Protein AF-A0A2N6NNP2-F1 (afdb_monomer_lite)

Sequence (82 aa):
MKIVILFLAAALGSANPVRTQNLTQAQDGQKSCDCSKPFRVFVREIHRCPAGYENVSDTFIPKCIQIGCSAEDYEAQCDAKP

Secondary structure (DSSP, 8-state):
---------------------------TT-----TTS-SEEE-SS-SSPPTTEEE--SSSS-EEEETT--HHHHHHHTS---

Organism: Beauveria bassiana (NCBI:txid176275)

Structure (mmCIF, N/CA/C/O backbone):
data_AF-A0A2N6NNP2-F1
#
_entry.id   AF-A0A2N6NNP2-F1
#
loop_
_atom_site.group_PDB
_atom_site.id
_atom_site.type_symbol
_atom_site.label_atom_id
_atom_site.label_alt_id
_atom_site.label_comp_id
_atom_site.label_asym_id
_atom_site.label_entity_id
_atom_site.label_seq_id
_atom_site.pdbx_PDB_ins_code
_atom_site.Cartn_x
_atom_site.Cartn_y
_atom_site.Cartn_z
_atom_site.occupancy
_atom_site.B_iso_or_equiv
_atom_site.auth_seq_id
_atom_site.auth_comp_id
_atom_site.auth_asym_id
_atom_site.auth_atom_id
_atom_site.pdbx_PDB_model_num
ATOM 1 N N . MET A 1 1 ? -68.302 2.761 14.216 1.00 39.47 1 MET A N 1
ATOM 2 C CA . MET A 1 1 ? -67.769 2.061 15.405 1.00 39.47 1 MET A CA 1
ATOM 3 C C . MET A 1 1 ? -66.370 2.588 15.685 1.00 39.47 1 MET A C 1
ATOM 5 O O . 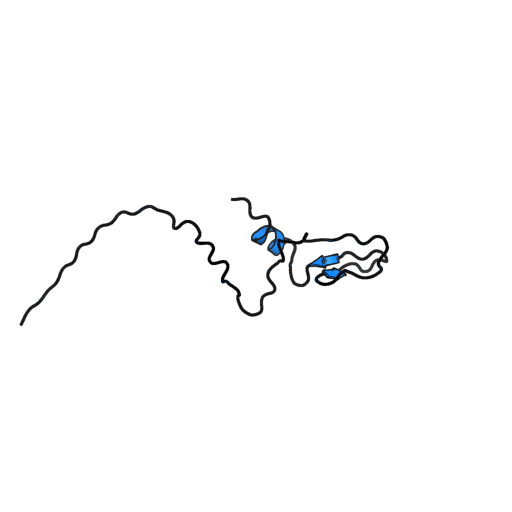MET A 1 1 ? -65.592 2.727 14.753 1.00 39.47 1 MET A O 1
ATOM 9 N N . LYS A 1 2 ? -66.122 2.977 16.940 1.00 44.16 2 LYS A N 1
ATOM 10 C CA . LYS A 1 2 ? -64.853 3.483 17.486 1.00 44.16 2 LYS A CA 1
ATOM 11 C C . LYS A 1 2 ? -63.925 2.311 17.783 1.00 44.16 2 LYS A C 1
ATOM 13 O O . LYS A 1 2 ? -64.399 1.412 18.464 1.00 44.16 2 LYS A O 1
ATOM 18 N N . ILE A 1 3 ? -62.640 2.402 17.435 1.00 46.38 3 ILE A N 1
ATOM 19 C CA . ILE A 1 3 ? -61.559 1.915 18.307 1.00 46.38 3 ILE A CA 1
ATOM 20 C C . ILE A 1 3 ? -60.375 2.881 18.174 1.00 46.38 3 ILE A C 1
ATOM 22 O O . ILE A 1 3 ? -59.717 2.960 17.143 1.00 46.38 3 ILE A O 1
ATOM 26 N N . VAL A 1 4 ? -60.171 3.655 19.237 1.00 48.81 4 VAL A N 1
ATOM 27 C CA . VAL A 1 4 ? -58.955 4.416 19.523 1.00 48.81 4 VAL A CA 1
ATOM 28 C C . VAL A 1 4 ? -58.047 3.467 20.287 1.00 48.81 4 VAL A C 1
ATOM 30 O O . VAL A 1 4 ? -58.494 2.889 21.277 1.00 48.81 4 VAL A O 1
ATOM 33 N N . ILE A 1 5 ? -56.796 3.316 19.859 1.00 65.50 5 ILE A N 1
ATOM 34 C CA . ILE A 1 5 ? -55.788 2.628 20.662 1.00 65.50 5 ILE A CA 1
ATOM 35 C C . ILE A 1 5 ? -54.609 3.573 20.858 1.00 65.50 5 ILE A C 1
ATOM 37 O O . ILE A 1 5 ? -53.813 3.817 19.956 1.00 65.50 5 ILE A O 1
ATOM 41 N N . LEU A 1 6 ? -54.563 4.140 22.061 1.00 52.91 6 LEU A N 1
ATOM 42 C CA . LEU A 1 6 ? -53.394 4.785 22.634 1.00 52.91 6 LEU A CA 1
ATOM 43 C C . LEU A 1 6 ? -52.443 3.682 23.096 1.00 52.91 6 LEU A C 1
ATOM 45 O O . LEU A 1 6 ? -52.794 2.912 23.987 1.00 52.91 6 LEU A O 1
ATOM 49 N N . PHE A 1 7 ? -51.235 3.644 22.544 1.00 57.66 7 PHE A N 1
ATOM 50 C CA . PHE A 1 7 ? -50.117 2.964 23.187 1.00 57.66 7 PHE A CA 1
ATOM 51 C C . PHE A 1 7 ? -49.043 3.998 23.511 1.00 57.66 7 PHE A C 1
ATOM 53 O O . PHE A 1 7 ? -48.277 4.422 22.650 1.00 57.66 7 PHE A O 1
ATOM 60 N N . LEU A 1 8 ? -49.019 4.415 24.779 1.00 53.41 8 LEU A N 1
ATOM 61 C CA . LEU A 1 8 ? -47.813 4.951 25.391 1.00 53.41 8 LEU A CA 1
ATOM 62 C C . LEU A 1 8 ? -46.840 3.787 25.596 1.00 53.41 8 LEU A C 1
ATOM 64 O O . LEU A 1 8 ? -47.149 2.847 26.325 1.00 53.41 8 LEU A O 1
ATOM 68 N N . ALA A 1 9 ? -45.646 3.900 25.026 1.00 60.28 9 ALA A N 1
ATOM 69 C CA . ALA A 1 9 ? -44.472 3.191 25.507 1.00 60.28 9 ALA A CA 1
ATOM 70 C C . ALA A 1 9 ? -43.367 4.225 25.735 1.00 60.28 9 ALA A C 1
ATOM 72 O O . ALA A 1 9 ? -42.799 4.773 24.793 1.00 60.28 9 ALA A O 1
ATOM 73 N N . ALA A 1 10 ? -43.102 4.522 27.006 1.00 56.62 10 ALA A N 1
ATOM 74 C CA . ALA A 1 10 ? -41.883 5.193 27.422 1.00 56.62 10 ALA A CA 1
ATOM 75 C C . ALA A 1 10 ? -40.796 4.127 27.608 1.00 56.62 10 ALA A C 1
ATOM 77 O O . ALA A 1 10 ? -40.971 3.201 28.396 1.00 56.62 10 ALA A O 1
ATOM 78 N N . ALA A 1 11 ? -39.672 4.279 26.913 1.00 57.88 11 ALA A N 1
ATOM 79 C CA . ALA A 1 11 ? -38.420 3.622 27.262 1.00 57.88 11 ALA A CA 1
ATOM 80 C C . ALA A 1 11 ? -37.277 4.626 27.059 1.00 57.88 11 ALA A C 1
ATOM 82 O O . ALA A 1 11 ? -36.832 4.880 25.943 1.00 57.88 11 ALA A O 1
ATOM 83 N N . LEU A 1 12 ? -36.826 5.222 28.165 1.00 52.66 12 LEU A N 1
ATOM 84 C CA . LEU A 1 12 ? -35.537 5.902 28.269 1.00 52.66 12 LEU A CA 1
ATOM 85 C C . LEU A 1 12 ? -34.445 4.827 28.231 1.00 52.66 12 LEU A C 1
ATOM 87 O O . LEU A 1 12 ? -34.044 4.295 29.261 1.00 52.66 12 LEU A O 1
ATOM 91 N N . GLY A 1 13 ? -34.008 4.475 27.027 1.00 41.84 13 GLY A N 1
ATOM 92 C CA . GLY A 1 13 ? -32.857 3.613 26.789 1.00 41.84 13 GLY A CA 1
ATOM 93 C C . GLY A 1 13 ? -31.690 4.431 26.257 1.00 41.84 13 GLY A C 1
ATOM 94 O O . GLY A 1 13 ? -31.440 4.434 25.058 1.00 41.84 13 GLY A O 1
ATOM 95 N N . SER A 1 14 ? -30.973 5.131 27.140 1.00 56.22 14 SER A N 1
ATOM 96 C CA . SER A 1 14 ? -29.607 5.580 26.855 1.00 56.22 14 SER A CA 1
ATOM 97 C C . SER A 1 14 ? -28.706 4.350 26.829 1.00 56.22 14 SER A C 1
ATOM 99 O O . SER A 1 14 ? -28.097 3.979 27.830 1.00 56.22 14 SER A O 1
ATOM 101 N N . ALA A 1 15 ? -28.622 3.718 25.673 1.00 45.88 15 ALA A N 1
ATOM 102 C CA . ALA A 1 15 ? -27.496 2.884 25.325 1.00 45.88 15 ALA A CA 1
ATOM 103 C C . ALA A 1 15 ? -27.102 3.310 23.921 1.00 45.88 15 ALA A C 1
ATOM 105 O O . ALA A 1 15 ? -27.871 3.126 22.978 1.00 45.88 15 ALA A O 1
ATOM 106 N N . ASN A 1 16 ? -25.921 3.923 23.800 1.00 56.47 16 ASN A N 1
ATOM 107 C CA . ASN A 1 16 ? -25.235 4.012 22.520 1.00 56.47 16 ASN A CA 1
ATOM 108 C C . ASN A 1 16 ? -25.371 2.639 21.858 1.00 56.47 16 ASN A C 1
ATOM 110 O O . ASN A 1 16 ? -24.970 1.654 22.491 1.00 56.47 16 ASN A O 1
ATOM 114 N N . PRO A 1 17 ? -25.929 2.522 20.642 1.00 44.03 17 PRO A N 1
ATOM 115 C CA . PRO A 1 17 ? -25.701 1.321 19.881 1.00 44.03 17 PRO A CA 1
ATOM 116 C C . PRO A 1 17 ? -24.198 1.305 19.629 1.00 44.03 17 PR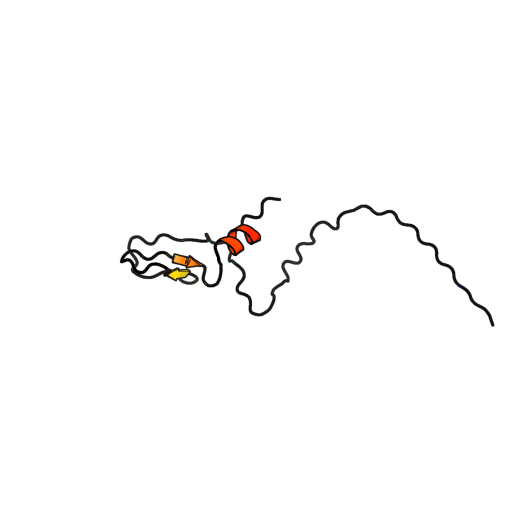O A C 1
ATOM 118 O O . PRO A 1 17 ? -23.674 2.015 18.771 1.00 44.03 17 PRO A O 1
ATOM 121 N N . VAL A 1 18 ? -23.512 0.544 20.491 1.00 45.59 18 VAL A N 1
ATOM 122 C CA . VAL A 1 18 ? -22.235 -0.106 20.243 1.00 45.59 18 VAL A CA 1
ATOM 123 C C . VAL A 1 18 ? -22.205 -0.348 18.757 1.00 45.59 18 VAL A C 1
ATOM 125 O O . VAL A 1 18 ? -23.076 -1.049 18.250 1.00 45.59 18 VAL A O 1
ATOM 128 N N . ARG A 1 19 ? -21.278 0.353 18.100 1.00 48.19 19 ARG A N 1
ATOM 129 C CA . ARG A 1 19 ? -20.951 0.281 16.684 1.00 48.19 19 ARG A CA 1
ATOM 130 C C . ARG A 1 19 ? -20.967 -1.188 16.295 1.00 48.19 19 ARG A C 1
ATOM 132 O O . ARG A 1 19 ? -19.965 -1.881 16.450 1.00 48.19 19 ARG A O 1
ATOM 139 N N . THR A 1 20 ? -22.137 -1.669 15.880 1.00 38.56 20 THR A N 1
ATOM 140 C CA . THR A 1 20 ? -22.303 -3.002 15.341 1.00 38.56 20 THR A CA 1
ATOM 141 C C . THR A 1 20 ? -21.393 -2.974 14.146 1.00 38.56 20 THR A C 1
ATOM 143 O O . THR A 1 20 ? -21.624 -2.223 13.197 1.00 38.56 20 THR A O 1
ATOM 146 N N . GLN A 1 21 ? -20.299 -3.713 14.269 1.00 48.34 21 GLN A N 1
ATOM 147 C CA . GLN A 1 21 ? -19.361 -4.019 13.213 1.00 48.34 21 GLN A CA 1
ATOM 148 C C . GLN A 1 21 ? -20.111 -4.856 12.174 1.00 48.34 21 GLN A C 1
ATOM 150 O O . GLN A 1 21 ? -19.815 -6.021 11.949 1.00 48.34 21 GLN A O 1
ATOM 155 N N . ASN A 1 22 ? -21.099 -4.255 11.516 1.00 37.88 22 ASN A N 1
ATOM 156 C CA . ASN A 1 22 ? -21.437 -4.601 10.159 1.00 37.88 22 ASN A CA 1
ATOM 157 C C . ASN A 1 22 ? -20.300 -4.036 9.317 1.00 37.88 22 ASN A C 1
ATOM 159 O O . ASN A 1 22 ? -20.443 -3.047 8.603 1.00 37.88 22 ASN A O 1
ATOM 163 N N . LEU A 1 23 ? -19.158 -4.723 9.382 1.00 46.75 23 LEU A N 1
ATOM 164 C CA . LEU A 1 23 ? -18.186 -4.770 8.301 1.00 46.75 23 LEU A CA 1
ATOM 165 C C . LEU A 1 23 ? -18.821 -5.575 7.148 1.00 46.75 23 LEU A C 1
ATOM 167 O O . LEU A 1 23 ? -18.333 -6.596 6.688 1.00 46.75 23 LEU A O 1
ATOM 171 N N . THR A 1 24 ? -20.010 -5.154 6.743 1.00 48.16 24 THR A N 1
ATOM 172 C CA . THR A 1 24 ? -20.683 -5.534 5.508 1.00 48.16 24 THR A CA 1
ATOM 173 C C . THR A 1 24 ? -21.106 -4.235 4.842 1.00 48.16 24 THR A C 1
ATOM 175 O O . THR A 1 24 ? -22.215 -4.069 4.359 1.00 48.16 24 THR A O 1
ATOM 178 N N . GLN A 1 25 ? -20.181 -3.280 4.846 1.00 43.06 25 GLN A N 1
ATOM 179 C CA . GLN A 1 25 ? -20.119 -2.241 3.842 1.00 43.06 25 GLN A CA 1
ATOM 180 C C . GLN A 1 25 ? -19.016 -2.665 2.872 1.00 43.06 25 GLN A C 1
ATOM 182 O O . GLN A 1 25 ? -17.999 -2.004 2.708 1.00 43.06 25 GLN A O 1
ATOM 187 N N . ALA A 1 26 ? -19.236 -3.814 2.225 1.00 45.75 26 ALA A N 1
ATOM 188 C CA . ALA A 1 26 ? -18.796 -3.983 0.851 1.00 45.75 26 ALA A CA 1
ATOM 189 C C . ALA A 1 26 ? -19.636 -2.993 0.032 1.00 45.75 26 ALA A C 1
ATOM 191 O O . ALA A 1 26 ? -20.650 -3.348 -0.558 1.00 45.75 26 ALA A O 1
ATOM 192 N N . GLN A 1 27 ? -19.297 -1.708 0.140 1.00 48.16 27 GLN A N 1
ATOM 193 C CA . GLN A 1 27 ? -19.807 -0.695 -0.760 1.00 48.16 27 GLN A CA 1
ATOM 194 C C . GLN A 1 27 ? -19.094 -0.925 -2.081 1.00 48.16 27 GLN A C 1
ATOM 196 O O . GLN A 1 27 ? -17.880 -0.756 -2.196 1.00 48.16 27 GLN A O 1
ATOM 201 N N . ASP A 1 28 ? -19.875 -1.387 -3.044 1.00 45.88 28 ASP A N 1
ATOM 202 C CA . ASP A 1 28 ? -19.502 -1.546 -4.434 1.00 45.88 28 ASP A CA 1
ATOM 203 C C . ASP A 1 28 ? -18.617 -0.383 -4.922 1.00 45.88 28 ASP A C 1
ATOM 205 O O . ASP A 1 28 ? -19.035 0.771 -4.985 1.00 45.88 28 ASP A O 1
ATOM 209 N N . GLY A 1 29 ? -17.373 -0.701 -5.288 1.00 48.00 29 GLY A N 1
ATOM 210 C CA . GLY A 1 29 ? -16.552 0.126 -6.177 1.00 48.00 29 GLY A CA 1
ATOM 211 C C . GLY A 1 29 ? -15.665 1.213 -5.558 1.00 48.00 29 GLY A C 1
ATOM 212 O O . GLY A 1 29 ? -14.864 1.787 -6.296 1.00 48.00 29 GLY A O 1
ATOM 213 N N . GLN A 1 30 ? -15.711 1.476 -4.250 1.00 51.84 30 GLN A N 1
ATOM 214 C CA . GLN A 1 30 ? -14.706 2.317 -3.579 1.00 51.84 30 GLN A CA 1
ATOM 215 C C . GLN A 1 30 ? -13.647 1.404 -2.960 1.00 51.84 30 GLN A C 1
ATOM 217 O O . GLN A 1 30 ? -13.943 0.646 -2.041 1.00 51.84 30 GLN A O 1
ATOM 222 N N . LYS A 1 31 ? -12.419 1.410 -3.500 1.00 61.94 31 LYS A N 1
ATOM 223 C CA . LYS A 1 31 ? -11.308 0.617 -2.950 1.00 61.94 31 LYS A CA 1
ATOM 224 C C . LYS A 1 31 ? -11.041 1.075 -1.511 1.00 61.94 31 LYS A C 1
ATOM 226 O O . LYS A 1 31 ? -10.392 2.086 -1.298 1.00 61.94 31 LYS A O 1
ATOM 231 N N . SER A 1 32 ? -11.589 0.359 -0.534 1.00 76.06 32 SER A N 1
ATOM 232 C CA . SER A 1 32 ? -11.274 0.552 0.882 1.00 76.06 32 SER A CA 1
ATOM 233 C C . SER A 1 32 ? -9.827 0.119 1.144 1.00 76.06 32 SER A C 1
ATOM 235 O O . SER A 1 32 ? -9.316 -0.790 0.481 1.00 76.06 32 SER A O 1
ATOM 237 N N . CYS A 1 33 ? -9.160 0.800 2.075 1.00 88.44 33 CYS A N 1
ATOM 238 C CA . CYS A 1 33 ? -7.788 0.500 2.468 1.00 88.44 33 CYS A CA 1
ATOM 239 C C . CYS A 1 33 ? -7.666 -0.928 3.021 1.00 88.44 33 CYS A C 1
ATOM 241 O O . CYS A 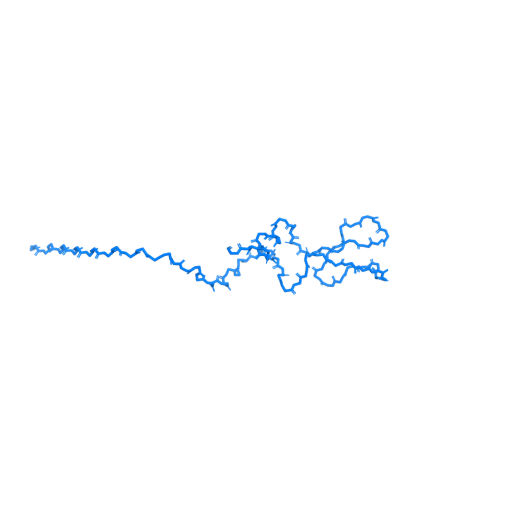1 33 ? -8.491 -1.371 3.819 1.00 88.44 33 CYS A O 1
ATOM 243 N N . ASP A 1 34 ? -6.607 -1.648 2.645 1.00 90.75 34 ASP A N 1
ATOM 244 C CA . ASP A 1 34 ? -6.304 -2.961 3.213 1.00 90.75 34 ASP A CA 1
ATOM 245 C C . ASP A 1 34 ? -5.530 -2.777 4.525 1.00 90.75 34 ASP A C 1
ATOM 247 O O . ASP A 1 34 ? -4.298 -2.748 4.539 1.00 90.75 34 ASP A O 1
ATOM 251 N N . CYS A 1 35 ? -6.258 -2.658 5.641 1.00 89.44 35 CYS A N 1
ATOM 252 C CA . CYS A 1 35 ? -5.681 -2.473 6.979 1.00 89.44 35 CYS A CA 1
ATOM 253 C C . CYS A 1 35 ? -4.880 -3.685 7.492 1.00 89.44 35 CYS A C 1
ATOM 255 O O . CYS A 1 35 ? -4.226 -3.591 8.529 1.00 89.44 35 CYS A O 1
ATOM 257 N N . SER A 1 36 ? -4.913 -4.831 6.795 1.00 89.62 36 SER A N 1
ATOM 258 C CA . SER A 1 36 ? -4.029 -5.966 7.106 1.00 89.62 36 SER A CA 1
ATOM 259 C C . SER A 1 36 ? -2.598 -5.747 6.607 1.00 89.62 36 SER A C 1
ATOM 261 O O . SER A 1 36 ? -1.678 -6.483 6.972 1.00 89.62 36 SER A O 1
ATOM 263 N N . LYS A 1 37 ? -2.403 -4.726 5.770 1.00 88.69 37 LYS A N 1
ATOM 264 C CA . LYS A 1 37 ? -1.130 -4.347 5.173 1.00 88.69 37 LYS A CA 1
ATOM 265 C C . LYS A 1 37 ? -0.776 -2.910 5.547 1.00 88.69 37 LYS A C 1
ATOM 267 O O . LYS A 1 37 ? -1.665 -2.093 5.755 1.00 88.69 37 LYS A O 1
ATOM 272 N N . PRO A 1 38 ? 0.517 -2.550 5.572 1.00 90.94 38 PRO A N 1
ATOM 273 C CA . PRO A 1 38 ? 0.910 -1.167 5.804 1.00 90.94 38 PRO A CA 1
ATOM 274 C C . PRO A 1 38 ? 0.502 -0.279 4.626 1.00 90.94 38 PRO A C 1
ATOM 276 O O . PRO A 1 38 ? 0.519 -0.724 3.472 1.00 90.94 38 PRO A O 1
ATOM 279 N N . PHE A 1 39 ? 0.228 0.998 4.897 1.00 91.69 39 PHE A N 1
ATOM 280 C CA . PHE A 1 39 ? -0.012 2.015 3.866 1.00 91.69 39 PHE A CA 1
ATOM 281 C C . PHE A 1 39 ? 1.119 2.078 2.824 1.00 91.69 39 PHE A C 1
ATOM 283 O O . PHE A 1 39 ? 0.867 2.152 1.622 1.00 91.69 39 PHE A O 1
ATOM 290 N N . ARG A 1 40 ? 2.378 2.003 3.281 1.00 91.94 40 ARG A N 1
ATOM 291 C CA . ARG A 1 40 ? 3.588 2.111 2.453 1.00 91.94 40 ARG A CA 1
ATOM 292 C C . ARG A 1 40 ? 4.504 0.906 2.633 1.00 91.94 40 ARG A C 1
ATOM 294 O O . ARG A 1 40 ? 4.737 0.463 3.755 1.00 91.94 40 ARG A O 1
ATOM 301 N N . VAL A 1 41 ? 5.121 0.464 1.538 1.00 90.31 41 VAL A N 1
ATOM 302 C CA . VAL A 1 41 ? 6.226 -0.508 1.552 1.00 90.31 41 VAL A CA 1
ATOM 303 C C . VAL A 1 41 ? 7.478 0.068 0.898 1.00 90.31 41 VAL A C 1
ATOM 305 O O . VAL A 1 41 ? 7.414 0.784 -0.103 1.00 90.31 41 VAL A O 1
ATOM 308 N N . PHE A 1 42 ? 8.635 -0.243 1.481 1.00 82.12 42 PHE A N 1
ATOM 309 C CA . PHE A 1 42 ? 9.940 0.110 0.929 1.00 82.12 42 PHE A CA 1
ATOM 310 C C . PHE A 1 42 ? 10.542 -1.103 0.227 1.00 82.12 42 PHE A C 1
ATOM 312 O O . PHE A 1 42 ? 10.736 -2.150 0.840 1.00 82.12 42 PHE A O 1
ATOM 319 N N . VAL A 1 43 ? 10.879 -0.944 -1.049 1.00 81.50 43 VAL A N 1
ATOM 320 C CA . VAL A 1 43 ? 11.545 -1.965 -1.865 1.00 81.50 43 VAL A CA 1
ATOM 321 C C . VAL A 1 43 ? 12.955 -1.479 -2.180 1.00 81.50 43 VAL A C 1
ATOM 323 O O . VAL A 1 43 ? 13.135 -0.445 -2.816 1.00 81.50 43 VAL A O 1
ATOM 326 N N . ARG A 1 44 ? 13.963 -2.199 -1.673 1.00 71.50 44 ARG A N 1
ATOM 327 C CA . ARG A 1 44 ? 15.386 -1.861 -1.869 1.00 71.50 44 ARG A CA 1
ATOM 328 C C . ARG A 1 44 ? 15.969 -2.441 -3.158 1.00 71.50 44 ARG A C 1
ATOM 330 O O . ARG A 1 44 ? 16.862 -1.834 -3.731 1.00 71.50 44 ARG A O 1
ATOM 337 N N . GLU A 1 45 ? 15.457 -3.587 -3.606 1.00 68.75 45 GLU A N 1
ATOM 338 C CA . GLU A 1 45 ? 16.041 -4.371 -4.710 1.00 68.75 45 GLU A CA 1
ATOM 339 C C . GLU A 1 45 ? 15.102 -4.521 -5.916 1.00 68.75 45 GLU A C 1
ATOM 341 O O . GLU A 1 45 ? 15.525 -4.927 -6.994 1.00 68.75 45 GLU A O 1
ATOM 346 N N . ILE A 1 46 ? 13.819 -4.184 -5.755 1.00 66.25 46 ILE A N 1
ATOM 347 C CA . ILE A 1 46 ? 12.800 -4.376 -6.789 1.00 66.25 46 ILE A CA 1
ATOM 348 C C . ILE A 1 46 ? 12.467 -3.013 -7.405 1.00 66.25 46 ILE A C 1
ATOM 350 O O . ILE A 1 46 ? 11.953 -2.132 -6.721 1.00 66.25 46 ILE A O 1
ATOM 354 N N . HIS A 1 47 ? 12.682 -2.849 -8.716 1.00 75.94 47 HIS A N 1
ATOM 355 C CA . HIS A 1 47 ? 12.280 -1.649 -9.481 1.00 75.94 47 HIS A CA 1
ATOM 356 C C . HIS A 1 47 ? 10.757 -1.509 -9.664 1.00 75.94 47 HIS A C 1
ATOM 358 O O . HIS A 1 47 ? 10.287 -0.738 -10.498 1.00 75.94 47 HIS A O 1
ATOM 364 N N . ARG A 1 48 ? 9.965 -2.308 -8.948 1.00 84.12 48 ARG A N 1
ATOM 365 C CA . ARG A 1 48 ? 8.511 -2.386 -9.065 1.00 84.12 48 ARG A CA 1
ATOM 366 C C . ARG A 1 48 ? 7.896 -2.553 -7.690 1.00 84.12 48 ARG A C 1
ATOM 368 O O . ARG A 1 48 ? 8.480 -3.178 -6.806 1.00 84.12 48 ARG A O 1
ATOM 375 N N . CYS A 1 49 ? 6.692 -2.023 -7.547 1.00 89.94 49 CYS A N 1
ATOM 376 C CA . CYS A 1 49 ? 5.899 -2.252 -6.358 1.00 89.94 49 CYS A CA 1
ATOM 377 C C . CYS A 1 49 ? 5.325 -3.672 -6.339 1.00 89.94 49 CYS A C 1
ATOM 379 O O . CYS A 1 49 ? 5.039 -4.233 -7.401 1.00 89.94 49 CYS A O 1
ATOM 381 N N . PRO A 1 50 ? 5.177 -4.271 -5.146 1.00 90.00 50 PRO A N 1
ATOM 382 C CA . PRO A 1 50 ? 4.502 -5.551 -5.004 1.00 90.00 50 PRO A CA 1
ATOM 383 C C . PRO A 1 50 ? 3.021 -5.436 -5.387 1.00 90.00 50 PRO A C 1
ATOM 385 O O . PRO A 1 50 ? 2.460 -4.344 -5.480 1.00 90.00 50 PRO A O 1
ATOM 388 N N . ALA A 1 51 ? 2.372 -6.580 -5.598 1.00 90.25 51 ALA A N 1
ATOM 389 C CA . ALA A 1 51 ? 0.953 -6.617 -5.930 1.00 90.25 51 ALA A CA 1
ATOM 390 C C . ALA A 1 51 ? 0.106 -5.896 -4.864 1.00 90.25 51 ALA A C 1
ATOM 392 O O . ALA A 1 51 ? 0.312 -6.077 -3.664 1.00 90.25 51 ALA A O 1
ATOM 393 N N . GLY A 1 52 ? -0.854 -5.086 -5.316 1.00 89.50 52 GLY A N 1
ATOM 394 C CA . GLY A 1 52 ? -1.683 -4.249 -4.443 1.00 89.50 52 GLY A CA 1
ATOM 395 C C . GLY A 1 52 ? -1.073 -2.887 -4.099 1.00 89.50 52 GLY A C 1
ATOM 396 O O . GLY A 1 52 ? -1.720 -2.110 -3.402 1.00 89.50 52 GLY A O 1
ATOM 397 N N . TYR A 1 53 ? 0.120 -2.576 -4.613 1.00 92.50 53 TYR A N 1
ATOM 398 C CA . TYR A 1 53 ? 0.774 -1.284 -4.431 1.00 92.50 53 TYR A CA 1
ATOM 399 C C . TYR A 1 53 ? 1.082 -0.607 -5.769 1.00 92.50 53 TYR A C 1
ATOM 401 O O . TYR A 1 53 ? 1.446 -1.267 -6.744 1.00 92.50 53 TYR A O 1
ATOM 409 N N . GLU A 1 54 ? 0.988 0.718 -5.799 1.00 91.25 54 GLU A N 1
ATOM 410 C CA . GLU A 1 54 ? 1.406 1.558 -6.920 1.00 91.25 54 GLU A CA 1
ATOM 411 C C . GLU A 1 54 ? 2.632 2.392 -6.566 1.00 91.25 54 GLU A C 1
ATOM 413 O O . GLU A 1 54 ? 2.826 2.799 -5.418 1.00 91.25 54 GLU A O 1
ATOM 418 N N . ASN A 1 55 ? 3.483 2.625 -7.568 1.00 91.31 55 ASN A N 1
ATOM 419 C CA . ASN A 1 55 ? 4.635 3.497 -7.412 1.00 91.31 55 ASN A CA 1
ATOM 420 C C . ASN A 1 55 ? 4.199 4.951 -7.595 1.00 91.31 55 ASN A C 1
ATOM 422 O O . ASN A 1 55 ? 3.748 5.320 -8.674 1.00 91.31 55 ASN A O 1
ATOM 426 N N . VAL A 1 56 ? 4.419 5.769 -6.572 1.00 89.31 56 VAL A N 1
ATOM 427 C CA . VAL A 1 56 ? 4.181 7.221 -6.600 1.00 89.31 56 VAL A CA 1
ATOM 428 C C . VAL A 1 56 ? 5.475 8.037 -6.615 1.00 89.31 56 VAL A C 1
ATOM 430 O O . VAL A 1 56 ? 5.457 9.239 -6.366 1.00 89.31 56 VAL A O 1
ATOM 433 N N . SER A 1 57 ? 6.623 7.390 -6.832 1.00 85.69 57 SER A N 1
ATOM 434 C CA . SER A 1 57 ? 7.909 8.072 -6.997 1.00 85.69 57 SER A CA 1
ATOM 435 C C . SER A 1 57 ? 8.338 8.107 -8.453 1.00 85.69 57 SER A C 1
ATOM 437 O O . SER A 1 57 ? 8.375 7.064 -9.105 1.00 85.69 57 SER A O 1
ATOM 439 N N . ASP A 1 58 ? 8.844 9.260 -8.879 1.00 82.12 58 ASP A N 1
ATOM 440 C CA . ASP A 1 58 ? 9.564 9.422 -10.150 1.00 82.12 58 ASP A CA 1
ATOM 441 C C . ASP A 1 58 ? 11.058 9.054 -10.041 1.00 82.12 58 ASP A C 1
ATOM 443 O O . ASP A 1 58 ? 11.833 9.199 -10.984 1.00 82.12 58 ASP A O 1
ATOM 447 N N . THR A 1 59 ? 11.501 8.597 -8.867 1.00 80.06 59 THR A N 1
ATOM 448 C CA . THR A 1 59 ? 12.900 8.244 -8.590 1.00 80.06 59 THR A CA 1
ATOM 449 C C . THR A 1 59 ? 13.196 6.765 -8.821 1.00 80.06 59 THR A C 1
ATOM 451 O O . THR A 1 59 ? 12.303 5.926 -8.780 1.00 80.06 59 THR A O 1
ATOM 454 N N . PHE A 1 60 ? 14.486 6.427 -8.932 1.00 76.31 60 PHE A N 1
ATOM 455 C CA . PHE A 1 60 ? 14.963 5.054 -9.148 1.00 76.31 60 PHE A CA 1
ATOM 456 C C . PHE A 1 60 ? 14.522 4.047 -8.071 1.00 76.31 60 PHE A C 1
ATOM 458 O O . PHE A 1 60 ? 14.317 2.872 -8.367 1.00 76.31 60 PHE A O 1
ATOM 465 N N . ILE A 1 61 ? 14.367 4.508 -6.824 1.00 80.12 61 ILE A N 1
ATOM 466 C CA . ILE A 1 61 ? 13.799 3.711 -5.732 1.00 80.12 61 ILE A CA 1
ATOM 467 C C . ILE A 1 61 ? 12.289 3.986 -5.688 1.00 80.12 61 ILE A C 1
ATOM 469 O O . ILE A 1 61 ? 11.904 5.132 -5.413 1.00 80.12 61 ILE A O 1
ATOM 473 N N . PRO A 1 62 ? 11.433 2.983 -5.956 1.00 83.06 62 PRO A N 1
ATOM 474 C CA . PRO A 1 62 ? 9.995 3.193 -5.988 1.00 83.06 62 PRO A CA 1
ATOM 475 C C . PRO A 1 62 ? 9.431 3.441 -4.586 1.00 83.06 62 PRO A C 1
ATOM 477 O O . PRO A 1 62 ? 9.824 2.817 -3.596 1.00 83.06 62 PRO A O 1
ATOM 480 N N . LYS A 1 63 ? 8.474 4.367 -4.510 1.00 88.62 63 LYS A N 1
ATOM 481 C CA . LYS A 1 63 ? 7.673 4.630 -3.313 1.00 88.62 63 LYS A CA 1
ATOM 482 C C . LYS A 1 63 ? 6.343 3.936 -3.512 1.00 88.62 63 LYS A C 1
ATOM 484 O O . LYS A 1 63 ? 5.510 4.429 -4.259 1.00 88.62 63 LYS A O 1
ATOM 489 N N . CYS A 1 64 ? 6.166 2.809 -2.846 1.00 91.81 64 CYS A N 1
ATOM 490 C CA . CYS A 1 64 ? 4.996 1.973 -3.038 1.00 91.81 64 CYS A CA 1
ATOM 491 C C . CYS A 1 64 ? 3.944 2.280 -1.98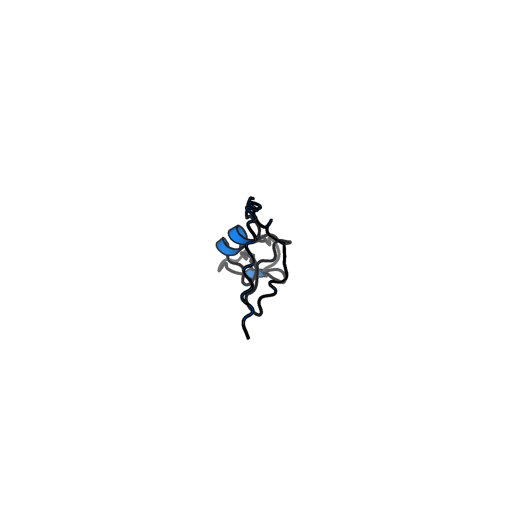0 1.00 91.81 64 CYS A C 1
ATOM 493 O O . CYS A 1 64 ? 4.206 2.076 -0.792 1.00 91.81 64 CYS A O 1
ATOM 495 N N . ILE A 1 65 ? 2.777 2.755 -2.410 1.00 93.06 65 ILE A N 1
ATOM 496 C CA . ILE A 1 65 ? 1.596 2.9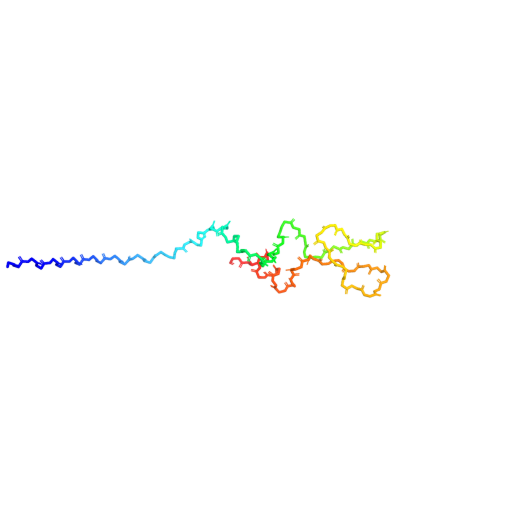62 -1.558 1.00 93.06 65 ILE A CA 1
ATOM 497 C C . ILE A 1 65 ? 0.466 2.031 -1.991 1.00 93.06 65 ILE A C 1
ATOM 499 O O . ILE A 1 65 ? 0.474 1.553 -3.125 1.00 93.06 65 ILE A O 1
ATOM 503 N N . GLN A 1 66 ? -0.466 1.725 -1.094 1.00 93.44 66 GLN A N 1
ATOM 504 C CA . GLN A 1 66 ? -1.605 0.870 -1.426 1.00 93.44 66 GLN A CA 1
ATOM 505 C C . GLN A 1 66 ? -2.472 1.496 -2.523 1.00 93.44 66 GLN A C 1
ATOM 507 O O . GLN A 1 66 ? -2.836 2.667 -2.454 1.00 93.44 66 GLN A O 1
ATOM 512 N N . ILE A 1 67 ? -2.833 0.693 -3.524 1.00 91.62 67 ILE A N 1
ATOM 513 C CA . ILE A 1 67 ? -3.640 1.166 -4.653 1.00 91.62 67 ILE A CA 1
ATOM 514 C C . ILE A 1 67 ? -5.019 1.595 -4.160 1.00 91.62 67 ILE A C 1
ATOM 516 O O . ILE A 1 67 ? -5.775 0.777 -3.636 1.00 91.62 67 ILE A O 1
ATOM 520 N N . GLY A 1 68 ? -5.389 2.840 -4.450 1.00 87.62 68 GLY A N 1
ATOM 521 C CA . GLY A 1 68 ? -6.715 3.366 -4.122 1.00 87.62 68 GLY A CA 1
ATOM 522 C C . GLY A 1 68 ? -6.932 3.639 -2.636 1.00 87.62 68 GLY A C 1
ATOM 523 O O . GLY A 1 68 ? -8.075 3.779 -2.228 1.00 87.62 68 GLY A O 1
ATOM 524 N N . CYS A 1 69 ? -5.863 3.722 -1.846 1.00 89.88 69 CYS A N 1
ATOM 525 C CA . CYS A 1 69 ? -5.914 4.098 -0.442 1.00 89.88 69 CYS A CA 1
ATOM 526 C C . CYS A 1 69 ? -5.031 5.334 -0.242 1.00 89.88 69 CYS A C 1
ATOM 528 O O . CYS A 1 69 ? -3.817 5.262 -0.439 1.00 89.88 69 CYS A O 1
ATOM 530 N N . SER A 1 70 ? -5.637 6.477 0.095 1.00 89.56 70 SER A N 1
ATOM 531 C CA . SER A 1 70 ? -4.895 7.690 0.458 1.00 89.56 70 SER A CA 1
ATOM 532 C C . SER A 1 70 ? -4.332 7.583 1.880 1.00 89.56 70 SER A C 1
ATOM 534 O O . SER A 1 70 ? -4.695 6.681 2.637 1.00 89.56 70 SER A O 1
ATOM 536 N N . ALA A 1 71 ? -3.418 8.484 2.249 1.00 88.81 71 ALA A N 1
ATOM 537 C CA . ALA A 1 71 ? -2.879 8.498 3.608 1.00 88.81 71 ALA A CA 1
ATOM 538 C C . ALA A 1 71 ? -3.981 8.851 4.617 1.00 88.81 71 ALA A C 1
ATOM 540 O O . ALA A 1 71 ? -4.110 8.194 5.645 1.00 88.81 71 ALA A O 1
ATOM 541 N N . GLU A 1 72 ? -4.818 9.828 4.272 1.00 87.94 72 GLU A N 1
ATOM 542 C CA . GLU A 1 72 ? -5.955 10.277 5.071 1.00 87.94 72 GLU A CA 1
ATOM 543 C C . GLU A 1 72 ? -6.987 9.156 5.246 1.00 87.94 72 GLU A C 1
ATOM 545 O O . GLU A 1 72 ? -7.478 8.919 6.350 1.00 87.94 72 GLU A O 1
ATOM 550 N N . ASP A 1 73 ? -7.277 8.421 4.169 1.00 88.25 73 ASP A N 1
ATOM 551 C CA . ASP A 1 73 ? -8.198 7.285 4.202 1.00 88.25 73 ASP A CA 1
ATOM 552 C C . ASP A 1 73 ? -7.653 6.131 5.045 1.00 88.25 73 ASP A C 1
ATOM 554 O O . ASP A 1 73 ? -8.425 5.481 5.753 1.00 88.25 73 ASP A O 1
ATOM 558 N N . TYR A 1 74 ? -6.344 5.872 4.983 1.00 88.88 74 TYR A N 1
ATOM 559 C CA . TYR A 1 74 ? -5.696 4.850 5.801 1.00 88.88 74 TYR A CA 1
ATOM 560 C C . TYR A 1 74 ? -5.736 5.229 7.283 1.00 88.88 74 TYR A C 1
ATOM 562 O O . TYR A 1 74 ? -6.108 4.403 8.114 1.00 88.88 74 TYR A O 1
ATOM 570 N N . GLU A 1 75 ? -5.424 6.480 7.622 1.00 88.56 75 GLU A N 1
ATOM 571 C CA . GLU A 1 75 ? -5.497 6.966 9.003 1.00 88.56 75 GLU A CA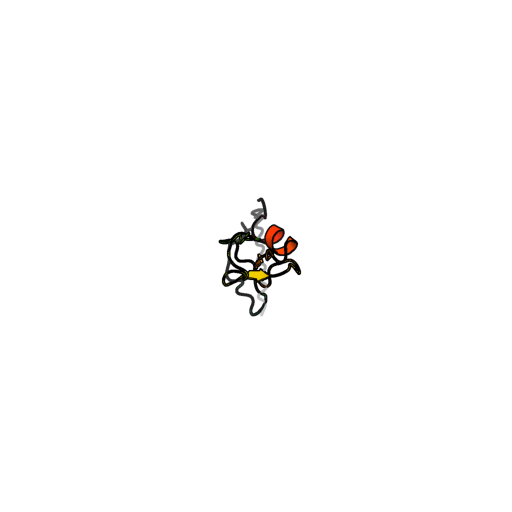 1
ATOM 572 C C . GLU A 1 75 ? -6.927 6.876 9.553 1.00 88.56 75 GLU A C 1
ATOM 574 O O . GLU A 1 75 ? -7.146 6.394 10.665 1.00 88.56 75 GLU A O 1
ATOM 579 N N . ALA A 1 76 ? -7.921 7.267 8.752 1.00 87.12 76 ALA A N 1
ATOM 580 C CA . ALA A 1 76 ? -9.325 7.237 9.147 1.00 87.12 76 ALA A CA 1
ATOM 581 C C . ALA A 1 76 ? -9.914 5.818 9.259 1.00 87.12 76 ALA A C 1
ATOM 583 O O . ALA A 1 76 ? -10.841 5.608 10.045 1.00 87.12 76 ALA A O 1
ATOM 584 N N . GLN A 1 77 ? -9.429 4.850 8.472 1.00 86.06 77 GLN A N 1
ATOM 585 C CA . GLN A 1 77 ? -9.969 3.480 8.438 1.00 86.06 77 GLN A CA 1
ATOM 586 C C . GLN A 1 77 ? -9.183 2.495 9.306 1.00 86.06 77 GLN A C 1
ATOM 588 O O . GLN A 1 77 ? -9.787 1.637 9.950 1.00 86.06 77 GLN A O 1
ATOM 593 N N . CYS A 1 78 ? -7.856 2.601 9.315 1.00 86.94 78 CYS A N 1
ATOM 594 C CA . CYS A 1 78 ? -6.953 1.605 9.887 1.00 86.94 78 CYS A CA 1
ATOM 595 C C . CYS A 1 78 ? -6.321 2.065 11.204 1.00 86.94 78 CYS A C 1
ATOM 597 O O . CYS A 1 78 ? -6.162 1.248 12.109 1.00 86.94 78 CYS A O 1
ATOM 599 N N . ASP A 1 79 ? -6.034 3.363 11.341 1.00 79.44 79 ASP A N 1
ATOM 600 C CA . ASP A 1 79 ? -5.428 3.945 12.549 1.00 79.44 79 ASP A CA 1
ATOM 601 C C . ASP A 1 79 ? -6.439 4.728 13.408 1.00 79.44 79 ASP A C 1
ATOM 603 O O . ASP A 1 79 ? -6.062 5.489 14.305 1.00 79.44 79 ASP A O 1
ATOM 607 N N . ALA A 1 80 ? -7.740 4.511 13.181 1.00 70.75 80 ALA A N 1
ATOM 608 C CA . ALA A 1 80 ? -8.805 5.085 13.991 1.00 70.75 80 ALA A CA 1
ATOM 609 C C . ALA A 1 80 ? -8.714 4.575 15.438 1.00 70.75 80 ALA A C 1
ATOM 611 O O . ALA A 1 80 ? -9.212 3.501 15.787 1.00 70.75 80 ALA A O 1
ATOM 612 N N . LYS A 1 81 ? -8.059 5.363 16.292 1.00 56.53 81 LYS A N 1
ATOM 613 C CA . LYS A 1 81 ? -7.975 5.107 17.728 1.00 56.53 81 LYS A CA 1
ATOM 614 C C . LYS A 1 81 ? -9.385 5.235 18.339 1.00 56.53 81 LYS A C 1
ATOM 616 O O . LYS A 1 81 ? -10.075 6.199 18.005 1.00 56.53 81 LYS A O 1
ATOM 621 N N . PRO A 1 82 ? -9.834 4.272 19.167 1.00 53.22 82 PRO A N 1
ATOM 622 C CA . PRO A 1 82 ? -11.147 4.322 19.811 1.00 53.22 82 PRO A CA 1
ATOM 623 C C . PRO A 1 82 ? -11.299 5.501 20.777 1.00 53.22 82 PRO A C 1
ATOM 625 O O . PRO A 1 82 ? -10.270 5.958 21.331 1.00 53.22 82 PRO A O 1
#

Radius of gyration: 23.7 Å; chains: 1; bounding box: 84×17×38 Å

pLDDT: mean 71.41, std 18.85, range [37.88, 93.44]

Foldseek 3Di:
DDDDDDDDDDDPDPDDPPPPPPPVPPPPDQPQDPLVDDQWDWDDDDQADDPQWDFPDPDSGGTTGGPRADPVRCCVPNVPDD